Protein AF-A0A7J6RXQ6-F1 (afdb_monomer)

Sequence (118 aa):
MTVVWTNRVRVKAGQTIYLEELFGGEKAYKGRDLVSVHKDMGVDDFTFDCFMMDCEKALYCLGYDDATVDEVLFLLEPIRALVLNRARGIGSQQKMVKGKSVLERLGGELNLEAVVET

Solvent-accessible surface area (backbone atoms only — not comparable to full-atom values): 7178 Å² total; per-residue (Å²): 134,82,81,79,77,54,70,65,59,57,50,50,54,52,51,51,41,42,51,42,29,72,76,70,49,65,92,68,62,82,70,80,56,54,41,74,68,36,54,94,66,79,59,47,71,69,58,50,51,52,50,52,53,51,51,50,52,52,42,49,76,71,67,55,53,71,70,59,48,52,51,52,53,59,68,48,54,72,49,50,32,32,44,54,65,57,50,72,50,98,68,72,62,69,71,57,57,94,87,32,42,65,55,61,75,64,55,38,69,68,50,54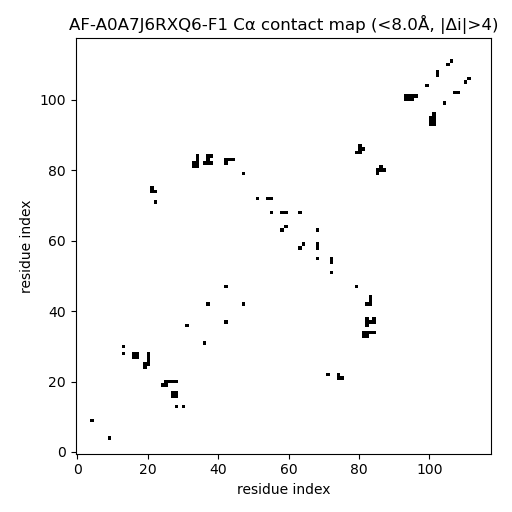,54,64,63,74,79,112

InterPro domains:
  IPR009050 Globin-like superfamily [SSF46458] (9-86)
  IPR012292 Globin/Protoglobin [G3DSA:1.10.490.10] (4-90)

Foldseek 3Di:
DDPPDDPVVVVVVLVVQVLCVLVPHDPPRPDDFLLVVLPPVPDDPVNVVVVLVVQLVVCVVVPDDPVVSVVSSVSCVVCCCSNVVNVPPVPPPQPQDVNDHPCVVCPHVVVVVVVVVD

Secondary structure (DSSP, 8-state):
------HHHHHHHHHHHHHHHHTT--S---S--HHHHHTTS---HHHHHHHHHHHHHHHHHTT--HHHHHHHHHHHTTHHHHHTT-S--TT-----BTTB-HHHHTTSHHHHHHHHT-

Radius of gyration: 21.32 Å; Cα contacts (8 Å, |Δi|>4): 63; chains: 1; bounding box: 43×67×45 Å

pLDDT: mean 84.74, std 16.6, range [35.28, 98.44]

Organism: Perkinsus olseni (NCBI:txid32597)

Mean predicted aligned error: 11.92 Å

Nearest PDB structures (foldseek):
  3aq8-assembly1_A  TM=9.595E-01  e=4.145E-04  Tetrahymena pyriformis
  3aq7-assembly1_A  TM=9.600E-01  e=5.950E-04  Tetrahymena pyriformis
  2gkm-assembly1_B  TM=9.537E-01  e=1.561E-03  Mycobacterium tuberculosis
  2gkn-assembly1_B  TM=9.558E-01  e=2.110E-03  Mycobacterium tuberculosis
  2gl3-assembly1_B  TM=9.554E-01  e=2.528E-03  Mycobacterium tuberculosis

Structure (mmCIF, N/CA/C/O backbone):
data_AF-A0A7J6RXQ6-F1
#
_entry.id   AF-A0A7J6RXQ6-F1
#
loop_
_atom_site.group_PDB
_atom_site.id
_atom_site.type_symbol
_atom_site.label_atom_id
_atom_site.label_alt_id
_atom_site.label_comp_id
_atom_site.label_asym_id
_atom_site.label_entity_id
_atom_site.label_seq_id
_atom_site.pdbx_PDB_ins_code
_atom_site.Cartn_x
_atom_site.Cartn_y
_atom_site.Cartn_z
_atom_site.occupancy
_atom_site.B_iso_or_equiv
_atom_site.auth_seq_id
_atom_site.auth_comp_id
_atom_site.auth_asym_id
_atom_site.auth_atom_id
_atom_site.pdbx_PDB_model_num
ATOM 1 N N . MET A 1 1 ? 3.340 -37.542 -4.254 1.00 35.28 1 MET A N 1
ATOM 2 C CA . MET A 1 1 ? 4.367 -36.637 -3.696 1.00 35.28 1 MET A CA 1
ATOM 3 C C . MET A 1 1 ? 3.684 -35.307 -3.422 1.00 35.28 1 MET A C 1
ATOM 5 O O . MET A 1 1 ? 3.517 -34.502 -4.324 1.00 35.28 1 MET A O 1
ATOM 9 N N . THR A 1 2 ? 3.119 -35.153 -2.227 1.00 37.25 2 THR A N 1
ATOM 10 C CA . THR A 1 2 ? 2.302 -33.987 -1.872 1.00 37.25 2 THR A CA 1
ATOM 11 C C . THR A 1 2 ? 3.254 -32.854 -1.519 1.00 37.25 2 THR A C 1
ATOM 13 O O . THR A 1 2 ? 3.952 -32.932 -0.512 1.00 37.25 2 THR A O 1
ATOM 16 N N . VAL A 1 3 ? 3.348 -31.834 -2.372 1.00 44.84 3 VAL A N 1
ATOM 17 C CA . VAL A 1 3 ? 4.121 -30.628 -2.060 1.00 44.84 3 VAL A CA 1
ATOM 18 C C . VAL A 1 3 ? 3.425 -29.954 -0.881 1.00 44.84 3 VAL A C 1
ATOM 20 O O . VAL A 1 3 ? 2.339 -29.395 -1.023 1.00 44.84 3 VAL A O 1
ATOM 23 N N . VAL A 1 4 ? 4.010 -30.068 0.310 1.00 45.81 4 VAL A N 1
ATOM 24 C CA . VAL A 1 4 ? 3.544 -29.354 1.499 1.00 45.81 4 VAL A CA 1
ATOM 25 C C . VAL A 1 4 ? 3.938 -27.896 1.303 1.00 45.81 4 VAL A C 1
ATOM 27 O O . VAL A 1 4 ? 5.050 -27.480 1.625 1.00 45.81 4 VAL A O 1
ATOM 30 N N . TRP A 1 5 ? 3.051 -27.119 0.689 1.00 41.94 5 TRP A N 1
ATOM 31 C CA . TRP A 1 5 ? 3.244 -25.684 0.543 1.00 41.94 5 TRP A CA 1
ATOM 32 C C . TRP A 1 5 ? 3.312 -25.056 1.938 1.00 41.94 5 TRP A C 1
ATOM 34 O O . TRP A 1 5 ? 2.321 -24.994 2.665 1.00 41.94 5 TRP A O 1
ATOM 44 N N . THR A 1 6 ? 4.504 -24.607 2.329 1.00 55.53 6 THR A N 1
ATOM 45 C CA . THR A 1 6 ? 4.705 -23.809 3.540 1.00 55.53 6 THR A CA 1
ATOM 46 C C . THR A 1 6 ? 3.887 -22.518 3.449 1.00 55.53 6 THR A C 1
ATOM 48 O O . THR A 1 6 ? 3.697 -21.969 2.362 1.00 55.53 6 THR A O 1
ATOM 51 N N . ASN A 1 7 ? 3.409 -22.015 4.594 1.00 79.25 7 ASN A N 1
ATOM 52 C CA . ASN A 1 7 ? 2.549 -20.825 4.707 1.00 79.25 7 ASN A CA 1
ATOM 53 C C . ASN A 1 7 ? 3.029 -19.642 3.831 1.00 79.25 7 ASN A C 1
ATOM 55 O O . ASN A 1 7 ? 2.237 -18.988 3.161 1.00 79.25 7 ASN A O 1
ATOM 59 N N . ARG A 1 8 ? 4.352 -19.454 3.725 1.00 83.44 8 ARG A N 1
ATOM 60 C CA . ARG A 1 8 ? 4.989 -18.414 2.904 1.00 83.44 8 ARG A CA 1
ATOM 61 C C . ARG A 1 8 ? 4.590 -18.445 1.427 1.00 83.44 8 ARG A C 1
ATOM 63 O O . ARG A 1 8 ? 4.410 -17.382 0.845 1.00 83.44 8 ARG A O 1
ATOM 70 N N . VAL A 1 9 ? 4.475 -19.621 0.805 1.00 88.25 9 VAL A N 1
ATOM 71 C CA . VAL A 1 9 ? 4.135 -19.689 -0.628 1.00 88.25 9 VAL A CA 1
ATOM 72 C C . VAL A 1 9 ? 2.699 -19.230 -0.863 1.00 88.25 9 VAL A C 1
ATOM 74 O O . VAL A 1 9 ? 2.437 -18.490 -1.806 1.00 88.25 9 VAL A O 1
ATOM 77 N N . ARG A 1 10 ? 1.787 -19.591 0.044 1.00 87.31 10 ARG 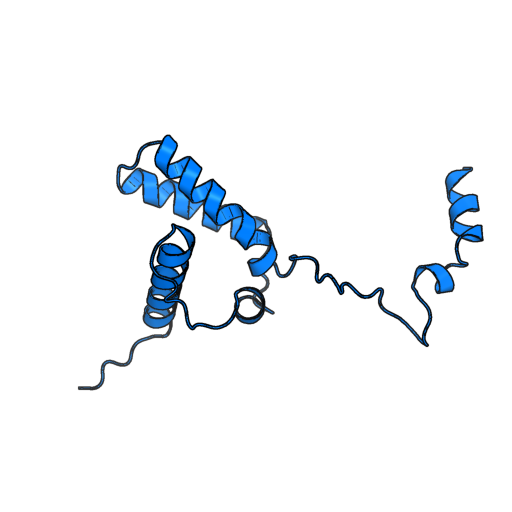A N 1
ATOM 78 C CA . ARG A 1 10 ? 0.389 -19.146 -0.009 1.00 87.31 10 ARG A CA 1
ATOM 79 C C . ARG A 1 10 ? 0.264 -17.640 0.205 1.00 87.31 10 ARG A C 1
ATOM 81 O O . ARG A 1 10 ? -0.495 -17.001 -0.512 1.00 87.31 10 ARG A O 1
ATOM 88 N N . VAL A 1 11 ? 1.025 -17.083 1.151 1.00 89.69 11 VAL A N 1
ATOM 89 C CA . VAL A 1 11 ? 1.062 -15.631 1.397 1.00 89.69 11 VAL A CA 1
ATOM 90 C C . VAL A 1 11 ? 1.569 -14.888 0.164 1.00 89.69 11 VAL A C 1
ATOM 92 O O . VAL A 1 11 ? 0.896 -13.971 -0.292 1.00 89.69 11 VAL A O 1
ATOM 95 N N . LYS A 1 12 ? 2.690 -15.325 -0.430 1.00 93.06 12 LYS A N 1
ATOM 96 C CA . LYS A 1 12 ? 3.231 -14.699 -1.647 1.00 93.06 12 LYS A CA 1
ATOM 97 C C . LYS A 1 12 ? 2.249 -14.758 -2.816 1.00 93.06 12 LYS A C 1
ATOM 99 O O . LYS A 1 12 ? 2.036 -13.743 -3.458 1.00 93.06 12 LYS A O 1
ATOM 104 N N . ALA A 1 13 ? 1.612 -15.906 -3.051 1.00 92.69 13 ALA A N 1
ATOM 105 C CA . ALA A 1 13 ? 0.616 -16.036 -4.114 1.00 92.69 13 ALA A CA 1
ATOM 106 C C . ALA A 1 13 ? -0.583 -15.093 -3.905 1.00 92.69 13 ALA A C 1
ATOM 108 O O . ALA A 1 13 ? -1.010 -14.426 -4.841 1.00 92.69 13 ALA A O 1
ATOM 109 N N . GLY A 1 14 ? -1.098 -14.998 -2.674 1.00 93.69 14 GLY A N 1
ATOM 110 C CA . GLY A 1 14 ? -2.183 -14.071 -2.350 1.00 93.69 14 GLY A CA 1
ATOM 111 C C . GLY A 1 14 ? -1.782 -12.604 -2.518 1.00 93.69 14 GLY A C 1
ATOM 112 O O . GLY A 1 14 ? -2.559 -11.827 -3.062 1.00 93.69 14 GLY A O 1
ATOM 113 N N . GLN A 1 15 ? -0.566 -12.246 -2.099 1.00 94.69 15 GLN A N 1
ATOM 114 C CA . GLN A 1 15 ? -0.017 -10.901 -2.266 1.00 94.69 15 GLN A CA 1
ATOM 115 C C . GLN A 1 15 ? 0.132 -10.534 -3.745 1.00 94.69 15 GLN A C 1
ATOM 117 O O . GLN A 1 15 ? -0.297 -9.455 -4.132 1.00 94.69 15 GLN A O 1
ATOM 122 N N . THR A 1 16 ? 0.686 -11.427 -4.572 1.00 95.38 16 THR A N 1
ATOM 123 C CA . THR A 1 16 ? 0.830 -11.198 -6.018 1.00 95.38 16 THR A CA 1
ATOM 124 C C . THR A 1 16 ? -0.520 -10.916 -6.670 1.00 95.38 16 THR A C 1
ATOM 126 O O . THR A 1 16 ? -0.664 -9.876 -7.297 1.00 95.38 16 THR A O 1
ATOM 129 N N . ILE A 1 17 ? -1.526 -11.767 -6.441 1.00 96.56 17 ILE A N 1
ATOM 130 C CA . ILE A 1 17 ? -2.866 -11.588 -7.028 1.00 96.56 17 ILE A CA 1
ATOM 131 C C . ILE A 1 17 ? -3.509 -10.273 -6.559 1.00 96.56 17 ILE A C 1
ATOM 133 O O . ILE A 1 17 ? -4.134 -9.573 -7.349 1.00 96.56 17 ILE A O 1
ATOM 137 N N . TYR A 1 18 ? -3.364 -9.926 -5.274 1.00 96.38 18 TYR A N 1
ATOM 138 C CA . TYR A 1 18 ? -3.904 -8.670 -4.748 1.00 96.38 18 TYR A CA 1
ATOM 139 C C . TYR A 1 18 ? -3.250 -7.446 -5.401 1.00 96.38 18 TYR A C 1
ATOM 141 O O . TYR A 1 18 ? -3.941 -6.496 -5.756 1.00 96.38 18 TYR A O 1
ATOM 149 N N . LEU A 1 19 ? -1.923 -7.463 -5.555 1.00 96.00 19 LEU A N 1
ATOM 150 C CA . LEU A 1 19 ? -1.181 -6.361 -6.164 1.00 96.00 19 LEU A CA 1
ATOM 151 C C . LEU A 1 19 ? -1.464 -6.237 -7.665 1.00 96.00 19 LEU A C 1
ATOM 153 O O . LEU A 1 19 ? -1.635 -5.125 -8.146 1.00 96.00 19 LEU A O 1
ATOM 157 N N . GLU A 1 20 ? -1.585 -7.352 -8.388 1.00 95.88 20 GLU A N 1
ATOM 158 C CA . GLU A 1 20 ? -2.013 -7.347 -9.794 1.0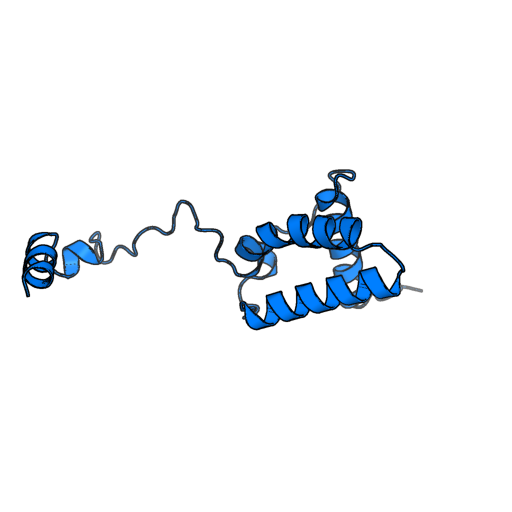0 95.88 20 GLU A CA 1
ATOM 159 C C . GLU A 1 20 ? -3.375 -6.662 -9.960 1.00 95.88 20 GLU A C 1
ATOM 161 O O . GLU A 1 20 ? -3.518 -5.786 -10.810 1.00 95.88 20 GLU A O 1
ATOM 166 N N . GLU A 1 21 ? -4.357 -7.005 -9.119 1.00 96.25 21 GLU A N 1
ATOM 167 C CA . GLU A 1 21 ? -5.667 -6.345 -9.112 1.00 96.25 21 GLU A CA 1
ATOM 168 C C . GLU A 1 21 ? -5.552 -4.849 -8.763 1.00 96.25 21 GLU A C 1
ATOM 170 O O . GLU A 1 21 ? -6.175 -4.014 -9.423 1.00 96.25 21 GLU A O 1
ATOM 175 N N . LEU A 1 22 ? -4.736 -4.497 -7.761 1.00 95.62 22 LEU A N 1
ATOM 176 C CA . LEU A 1 22 ? -4.514 -3.111 -7.333 1.00 95.62 22 LEU A CA 1
ATOM 177 C C . LEU A 1 22 ? -3.924 -2.241 -8.453 1.00 95.62 22 LEU A C 1
ATOM 179 O O . LEU A 1 22 ? -4.322 -1.088 -8.600 1.00 95.62 22 LEU A O 1
ATOM 183 N N . PHE A 1 23 ? -3.020 -2.798 -9.257 1.00 94.62 23 PHE A N 1
ATOM 184 C CA . PHE A 1 23 ? -2.389 -2.112 -10.387 1.00 94.62 23 PHE A CA 1
ATOM 185 C C . PHE A 1 23 ? -3.248 -2.119 -11.664 1.00 94.62 23 PHE A C 1
ATOM 187 O O . PHE A 1 23 ? -2.775 -1.742 -12.733 1.00 94.62 23 PHE A O 1
ATOM 194 N N . GLY A 1 24 ? -4.519 -2.525 -11.571 1.00 93.38 24 GLY A N 1
ATOM 195 C CA . GLY A 1 24 ? -5.475 -2.476 -12.681 1.00 93.38 24 GLY A CA 1
ATOM 196 C C . GLY A 1 24 ? -5.605 -3.772 -13.484 1.00 93.38 24 GLY A C 1
ATOM 197 O O . GLY A 1 24 ? -6.210 -3.763 -14.557 1.00 93.38 24 GLY A O 1
ATOM 198 N N . GLY A 1 25 ? -5.064 -4.883 -12.982 1.00 94.75 25 GLY A N 1
ATOM 199 C CA . GLY A 1 25 ? -5.270 -6.221 -13.530 1.00 94.75 25 GLY A CA 1
ATOM 200 C C . GLY A 1 25 ? -6.686 -6.769 -13.304 1.00 94.75 25 GLY A C 1
ATOM 201 O O . GLY A 1 25 ? -7.619 -6.068 -12.907 1.00 94.75 25 GLY A O 1
ATOM 202 N N . GLU A 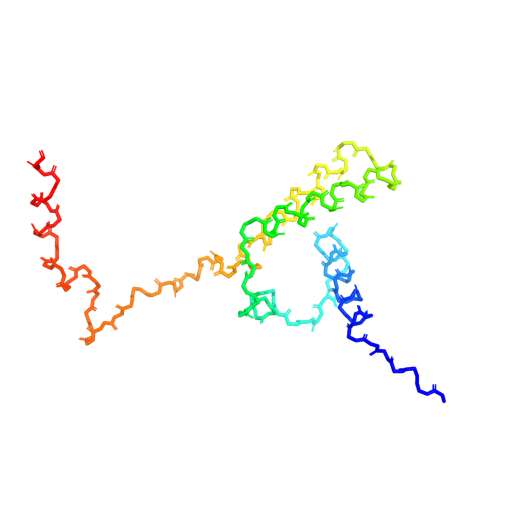1 26 ? -6.868 -8.064 -13.572 1.00 95.50 26 GLU A N 1
ATOM 203 C CA . GLU A 1 26 ? -8.152 -8.734 -13.348 1.00 95.50 26 GLU A CA 1
ATOM 204 C C . GLU A 1 26 ? -8.536 -8.728 -11.857 1.00 95.50 26 GLU A C 1
ATOM 206 O O . GLU A 1 26 ? -7.691 -8.916 -10.984 1.00 95.50 26 GLU A O 1
ATOM 211 N N . LYS A 1 27 ? -9.838 -8.588 -11.560 1.00 92.06 27 LYS A N 1
ATOM 212 C CA . LYS A 1 27 ? -10.386 -8.682 -10.194 1.00 92.06 27 LYS A CA 1
ATOM 213 C C . LYS A 1 27 ? -10.424 -10.118 -9.653 1.00 92.06 27 LYS A C 1
ATOM 215 O O . LYS A 1 27 ? -11.493 -10.713 -9.425 1.00 92.06 27 LYS A O 1
ATOM 220 N N . ALA A 1 28 ? -9.239 -10.694 -9.497 1.00 91.50 28 ALA A N 1
ATOM 221 C CA . ALA A 1 28 ? -9.009 -12.097 -9.194 1.00 91.50 28 ALA A CA 1
ATOM 222 C C . ALA A 1 28 ? -8.776 -12.381 -7.701 1.00 91.50 28 ALA A C 1
ATOM 224 O O . ALA A 1 28 ? -8.839 -13.548 -7.298 1.00 91.50 28 ALA A O 1
ATOM 225 N N . TYR A 1 29 ? -8.567 -11.373 -6.846 1.00 93.81 29 TYR A N 1
ATOM 226 C CA . TYR A 1 29 ? -8.313 -11.620 -5.429 1.00 93.81 29 TYR A CA 1
ATOM 227 C C . TYR A 1 29 ? -9.581 -12.111 -4.715 1.00 93.81 29 TYR A C 1
ATOM 229 O O . TYR A 1 29 ? -10.555 -11.386 -4.524 1.00 93.81 29 TYR A O 1
ATOM 237 N N . LYS A 1 30 ? -9.573 -13.386 -4.303 1.00 92.69 30 LYS A N 1
ATOM 238 C CA . LYS A 1 30 ? -10.657 -14.030 -3.528 1.00 92.69 30 LYS A CA 1
ATOM 239 C C . LYS A 1 30 ? -10.265 -14.312 -2.074 1.00 92.69 30 LYS A C 1
ATOM 241 O O . LYS A 1 30 ? -10.889 -15.137 -1.408 1.00 92.69 30 LYS A O 1
ATOM 246 N N . GLY A 1 31 ? -9.185 -13.692 -1.601 1.00 90.94 31 GLY A N 1
ATOM 247 C CA . GLY A 1 31 ? -8.726 -13.837 -0.224 1.00 90.94 31 GLY A CA 1
ATOM 248 C C . GLY A 1 31 ? -9.601 -13.075 0.774 1.00 90.94 31 GLY A C 1
ATOM 249 O O . GLY A 1 31 ? -10.569 -12.411 0.415 1.00 90.94 31 GLY A O 1
ATOM 250 N N . ARG A 1 32 ? -9.237 -13.171 2.056 1.00 91.25 32 ARG A N 1
ATOM 251 C CA . ARG A 1 32 ? -9.840 -12.351 3.118 1.00 91.25 32 ARG A CA 1
ATOM 252 C C . ARG A 1 32 ? -9.516 -10.871 2.888 1.00 91.25 32 ARG A C 1
ATOM 254 O O . ARG A 1 32 ? -8.466 -10.558 2.320 1.00 91.25 32 ARG A O 1
ATOM 261 N N . ASP A 1 33 ? -10.389 -9.986 3.358 1.00 91.69 33 ASP A N 1
ATOM 262 C CA . ASP A 1 33 ? -10.161 -8.543 3.307 1.00 91.69 33 ASP A CA 1
ATOM 263 C C . ASP A 1 33 ? -8.927 -8.139 4.132 1.00 91.69 33 ASP A C 1
ATOM 265 O O . ASP A 1 33 ? -8.558 -8.805 5.105 1.00 91.69 33 ASP A O 1
ATOM 269 N N . LEU A 1 34 ? -8.273 -7.042 3.737 1.00 93.19 34 LEU A N 1
ATOM 270 C CA . LEU A 1 34 ? -7.016 -6.620 4.356 1.00 93.19 34 LEU A CA 1
ATOM 271 C C . LEU A 1 34 ? -7.160 -6.308 5.852 1.00 93.19 34 LEU A C 1
ATOM 273 O O . LEU A 1 34 ? -6.236 -6.616 6.600 1.00 93.19 34 LEU A O 1
ATOM 277 N N . VAL A 1 35 ? -8.302 -5.771 6.295 1.00 92.62 35 VAL A N 1
ATOM 278 C CA . VAL A 1 35 ? -8.557 -5.471 7.715 1.00 92.62 35 VAL A CA 1
ATOM 279 C C . VAL A 1 35 ? -8.578 -6.777 8.514 1.00 92.62 35 VAL A C 1
ATOM 281 O O . VAL A 1 35 ? -7.848 -6.937 9.488 1.00 92.62 35 VAL A O 1
ATOM 284 N N . SER A 1 36 ? -9.338 -7.779 8.064 1.00 89.75 36 SER A N 1
ATOM 285 C CA . SER A 1 36 ? -9.405 -9.091 8.718 1.00 89.75 36 SER A CA 1
ATOM 286 C C . SER A 1 36 ? -8.063 -9.824 8.742 1.00 89.75 36 SER A C 1
ATOM 288 O O . SER A 1 36 ? -7.756 -10.492 9.732 1.00 89.75 36 SER A O 1
ATOM 290 N N . VAL A 1 37 ? -7.272 -9.738 7.668 1.00 91.56 37 VAL A N 1
ATOM 291 C CA . VAL A 1 37 ? -5.977 -10.433 7.575 1.00 91.56 37 VAL A CA 1
ATOM 292 C C . VAL A 1 37 ? -4.944 -9.834 8.522 1.00 91.56 37 VAL A C 1
ATOM 294 O O . VAL A 1 37 ? -4.210 -10.601 9.140 1.00 91.56 37 VAL A O 1
ATOM 297 N N . HIS A 1 38 ? -4.907 -8.505 8.640 1.00 91.88 38 HIS A N 1
ATOM 298 C CA . HIS A 1 38 ? -3.913 -7.785 9.442 1.00 91.88 38 HIS A CA 1
ATOM 299 C C . HIS A 1 38 ? -4.378 -7.489 10.868 1.00 91.88 38 HIS A C 1
ATOM 301 O O . HIS A 1 38 ? -3.632 -6.927 11.676 1.00 91.88 38 HIS A O 1
ATOM 307 N N . LYS A 1 39 ? -5.610 -7.878 11.206 1.00 88.38 39 LYS A N 1
ATOM 308 C CA . LYS A 1 39 ? -6.129 -7.803 12.565 1.00 88.38 39 LYS A CA 1
ATOM 309 C C . LYS A 1 39 ? -5.205 -8.558 13.524 1.00 88.38 39 LYS A C 1
ATOM 311 O O . LYS A 1 39 ? -4.767 -9.669 13.237 1.00 88.38 39 LYS A O 1
ATOM 316 N N . ASP A 1 40 ? -4.931 -7.945 14.671 1.00 87.12 40 ASP A N 1
ATOM 317 C CA . ASP A 1 40 ? -4.149 -8.526 15.769 1.00 87.12 40 ASP A CA 1
ATOM 318 C C . ASP A 1 40 ? -2.674 -8.847 15.420 1.00 87.12 40 ASP A C 1
ATOM 320 O O . ASP A 1 40 ? -1.971 -9.454 16.224 1.00 87.12 40 ASP A O 1
ATOM 324 N N . MET A 1 41 ? -2.164 -8.396 14.262 1.00 89.56 41 MET A N 1
ATOM 325 C CA . MET A 1 41 ? -0.755 -8.572 13.867 1.00 89.56 41 MET A CA 1
ATOM 326 C C . MET A 1 41 ? 0.201 -7.539 14.487 1.00 89.56 41 MET A C 1
ATOM 328 O O . MET A 1 41 ? 1.412 -7.710 14.396 1.00 89.56 41 MET A O 1
ATOM 332 N N . GLY A 1 42 ? -0.322 -6.471 15.099 1.00 87.75 42 GLY A N 1
ATOM 333 C CA . GLY A 1 42 ? 0.496 -5.425 15.726 1.00 87.75 42 GLY A CA 1
ATOM 334 C C . GLY A 1 42 ? 1.290 -4.559 14.741 1.00 87.75 42 GLY A C 1
ATOM 335 O O . GLY A 1 42 ? 2.264 -3.939 15.144 1.00 87.75 42 GLY A O 1
ATOM 336 N N . VAL A 1 43 ? 0.887 -4.525 13.466 1.00 89.94 43 VAL A N 1
ATOM 337 C CA . VAL A 1 43 ? 1.475 -3.647 12.443 1.00 89.94 43 VAL A CA 1
ATOM 338 C C . VAL A 1 43 ? 1.162 -2.182 12.749 1.00 89.94 43 VAL A C 1
ATOM 340 O O . VAL A 1 43 ? 0.013 -1.825 13.021 1.00 89.94 43 VAL A O 1
ATOM 343 N N . ASP A 1 44 ? 2.187 -1.342 12.677 1.00 91.88 44 ASP A N 1
ATOM 344 C CA . ASP A 1 44 ? 2.142 0.101 12.902 1.00 91.88 44 ASP A CA 1
ATOM 345 C C . ASP A 1 44 ? 2.715 0.872 11.699 1.00 91.88 44 ASP A C 1
ATOM 347 O O . ASP A 1 44 ? 3.094 0.275 10.688 1.00 91.88 44 ASP A O 1
ATOM 351 N N . ASP A 1 45 ? 2.752 2.207 11.785 1.00 95.00 45 ASP A N 1
ATOM 352 C CA . ASP A 1 45 ? 3.282 3.040 10.695 1.00 95.00 45 ASP A CA 1
ATOM 353 C C . ASP A 1 45 ? 4.724 2.693 10.370 1.00 95.00 45 ASP A C 1
ATOM 355 O O . ASP A 1 45 ? 5.052 2.548 9.202 1.00 95.00 45 ASP A O 1
ATOM 359 N N . PHE A 1 46 ? 5.554 2.487 11.395 1.00 96.44 46 PHE A N 1
ATOM 360 C CA . PHE A 1 46 ? 6.959 2.153 11.207 1.00 96.44 46 PHE A CA 1
ATOM 361 C C . PHE A 1 46 ? 7.123 0.887 10.361 1.00 96.44 46 PHE A C 1
ATOM 363 O O . PHE A 1 46 ? 7.909 0.859 9.414 1.00 96.44 46 PHE A O 1
ATOM 370 N N . THR A 1 47 ? 6.345 -0.153 10.665 1.00 94.94 47 THR A N 1
ATOM 371 C CA . THR A 1 47 ? 6.383 -1.412 9.915 1.00 94.94 47 THR A CA 1
ATOM 372 C C . THR A 1 47 ? 5.885 -1.228 8.480 1.00 94.94 47 THR A C 1
ATOM 374 O O . THR A 1 47 ? 6.455 -1.805 7.552 1.00 94.94 47 THR A O 1
ATOM 377 N N . PHE A 1 48 ? 4.841 -0.421 8.278 1.00 96.94 48 PHE A N 1
ATOM 378 C CA . PHE A 1 48 ? 4.312 -0.145 6.942 1.00 96.94 48 PHE A CA 1
ATOM 379 C C . PHE A 1 48 ? 5.268 0.721 6.106 1.00 96.94 48 PHE A C 1
ATOM 381 O O . PHE A 1 48 ? 5.460 0.449 4.926 1.00 96.94 48 PHE A O 1
ATOM 388 N N . ASP A 1 49 ? 5.928 1.708 6.709 1.00 98.06 49 ASP A N 1
ATOM 389 C CA . ASP A 1 49 ? 6.936 2.538 6.044 1.00 98.06 49 ASP A CA 1
ATOM 390 C C . ASP A 1 49 ? 8.134 1.692 5.612 1.00 98.06 49 ASP A C 1
ATOM 392 O O . ASP A 1 49 ? 8.597 1.804 4.479 1.00 98.06 49 ASP A O 1
ATOM 396 N N . CYS A 1 50 ? 8.580 0.766 6.469 1.00 98.00 50 CYS A N 1
ATOM 397 C CA . CYS A 1 50 ? 9.615 -0.201 6.103 1.00 98.00 50 CYS A CA 1
ATOM 398 C C . CYS A 1 50 ? 9.188 -1.056 4.896 1.00 98.00 50 CYS A C 1
ATOM 400 O O . CYS A 1 50 ? 9.988 -1.278 3.990 1.00 98.00 50 CYS A O 1
ATOM 402 N N . PHE A 1 51 ? 7.925 -1.494 4.849 1.00 96.81 51 PHE A N 1
ATOM 403 C CA . PHE A 1 51 ? 7.375 -2.210 3.694 1.00 96.81 51 PHE A CA 1
ATOM 404 C C . PHE A 1 51 ? 7.389 -1.353 2.415 1.00 96.81 51 PHE A C 1
ATOM 406 O O . PHE A 1 51 ? 7.816 -1.843 1.370 1.00 96.81 51 PHE A O 1
ATOM 413 N N . MET A 1 52 ? 6.994 -0.079 2.493 1.00 98.19 52 MET A N 1
ATOM 414 C CA . MET A 1 52 ? 7.031 0.846 1.350 1.00 98.19 52 MET A CA 1
ATOM 415 C C . MET A 1 52 ? 8.461 1.061 0.838 1.00 98.19 52 MET A C 1
ATOM 417 O O . MET A 1 52 ? 8.696 0.995 -0.367 1.00 98.19 52 MET A O 1
ATOM 421 N N . MET A 1 53 ? 9.430 1.220 1.745 1.00 98.25 53 MET A N 1
ATOM 422 C CA . MET A 1 53 ? 10.851 1.331 1.397 1.00 98.25 53 MET A CA 1
ATOM 423 C C . MET A 1 53 ? 11.396 0.059 0.733 1.00 98.25 53 MET A C 1
ATOM 425 O O . MET A 1 53 ? 12.236 0.135 -0.165 1.00 98.25 53 MET A O 1
ATOM 429 N N . ASP A 1 54 ? 10.957 -1.122 1.173 1.00 98.12 54 ASP A N 1
ATOM 430 C CA . ASP A 1 54 ? 11.358 -2.386 0.552 1.00 98.12 54 ASP A CA 1
ATOM 431 C C . ASP A 1 54 ? 10.739 -2.549 -0.845 1.00 98.12 54 ASP A C 1
ATOM 433 O O . ASP A 1 54 ? 11.418 -3.026 -1.757 1.00 98.12 54 ASP A O 1
ATOM 437 N N . CYS A 1 55 ? 9.491 -2.110 -1.042 1.00 97.44 55 CYS A N 1
ATOM 438 C CA . CYS A 1 55 ? 8.851 -2.045 -2.358 1.00 97.44 55 CYS A CA 1
ATOM 439 C C . CYS A 1 55 ? 9.603 -1.110 -3.312 1.00 97.44 55 CYS A C 1
ATOM 441 O O . CYS A 1 55 ? 9.955 -1.530 -4.413 1.00 97.44 55 CYS A O 1
ATOM 443 N N . GLU A 1 56 ? 9.897 0.115 -2.874 1.00 98.25 56 GLU A N 1
ATOM 444 C CA . GLU A 1 56 ? 10.662 1.108 -3.636 1.00 98.25 56 GLU A CA 1
ATOM 445 C C . GLU A 1 56 ? 12.015 0.539 -4.092 1.00 98.25 56 GLU A C 1
ATOM 447 O O . GLU A 1 56 ? 12.317 0.486 -5.287 1.00 98.25 56 GLU A O 1
ATOM 452 N N . LYS A 1 57 ? 12.809 0.014 -3.149 1.00 98.44 57 LYS A N 1
ATOM 453 C CA . LYS A 1 57 ? 14.111 -0.600 -3.454 1.00 98.44 57 LYS A CA 1
ATOM 454 C C . LYS A 1 57 ? 13.981 -1.777 -4.411 1.00 98.44 57 LYS A C 1
ATOM 456 O O . LYS A 1 57 ? 14.806 -1.917 -5.311 1.00 98.44 57 LYS A O 1
ATOM 461 N N . ALA A 1 58 ? 12.977 -2.633 -4.220 1.00 97.81 58 ALA A N 1
ATOM 462 C CA . ALA A 1 58 ? 12.766 -3.785 -5.085 1.00 97.81 58 ALA A CA 1
ATOM 463 C C . ALA A 1 58 ? 12.474 -3.358 -6.530 1.00 97.81 58 ALA A C 1
ATOM 465 O O . ALA A 1 58 ? 13.035 -3.950 -7.451 1.00 97.81 58 ALA A O 1
ATOM 466 N N . LEU A 1 59 ? 11.657 -2.323 -6.734 1.00 97.62 59 LEU A N 1
ATOM 467 C CA . LEU A 1 59 ? 11.349 -1.799 -8.066 1.00 97.62 59 LEU A CA 1
ATOM 468 C C . LEU A 1 59 ? 12.583 -1.178 -8.732 1.00 97.62 59 LEU A C 1
ATOM 470 O O . LEU A 1 59 ? 12.873 -1.504 -9.884 1.00 97.62 59 LEU A O 1
ATOM 474 N N . TYR A 1 60 ? 13.374 -0.389 -7.999 1.00 98.19 60 TYR A N 1
ATOM 475 C CA . TYR A 1 60 ? 14.639 0.134 -8.524 1.00 98.19 60 TYR A CA 1
ATOM 476 C C . TYR A 1 60 ? 15.634 -0.979 -8.871 1.00 98.19 60 TYR A C 1
ATOM 478 O O . TYR A 1 60 ? 16.276 -0.932 -9.919 1.00 98.19 60 TYR A O 1
ATOM 486 N N . CYS A 1 61 ? 15.743 -2.027 -8.047 1.00 98.12 61 CYS A N 1
ATOM 487 C CA . CYS A 1 61 ? 16.584 -3.188 -8.358 1.00 98.12 61 CYS A CA 1
ATOM 488 C C . CYS A 1 61 ? 16.115 -3.961 -9.602 1.00 98.12 61 CYS A C 1
ATOM 490 O O . CYS A 1 61 ? 16.925 -4.646 -10.226 1.00 98.12 61 CYS A O 1
ATOM 492 N N . LEU A 1 62 ? 14.832 -3.862 -9.962 1.00 97.50 62 LEU A N 1
ATOM 493 C CA . LEU A 1 62 ? 14.280 -4.417 -11.199 1.00 97.50 62 LEU A CA 1
ATOM 494 C C . LEU A 1 62 ? 14.479 -3.492 -12.413 1.00 97.50 62 LEU A C 1
ATOM 496 O O . LEU A 1 62 ? 14.216 -3.921 -13.535 1.00 97.50 62 LEU A O 1
ATOM 500 N N . GLY A 1 63 ? 14.989 -2.273 -12.211 1.00 98.00 63 GLY A N 1
ATOM 501 C CA . GLY A 1 63 ? 15.315 -1.323 -13.275 1.00 98.00 63 GLY A CA 1
ATOM 502 C C . GLY A 1 63 ? 14.146 -0.456 -13.743 1.00 98.00 63 GLY A C 1
ATOM 503 O O . GLY A 1 63 ? 14.216 0.078 -14.849 1.00 98.00 63 GLY A O 1
ATOM 504 N N . TYR A 1 64 ? 13.084 -0.329 -12.942 1.00 98.00 64 TYR A N 1
ATOM 505 C CA . TYR A 1 64 ? 12.006 0.626 -13.214 1.00 98.00 64 TYR A CA 1
ATOM 506 C C . TYR A 1 64 ? 12.463 2.069 -12.963 1.00 98.00 64 TYR A C 1
ATOM 508 O O . TYR A 1 64 ? 13.365 2.311 -12.160 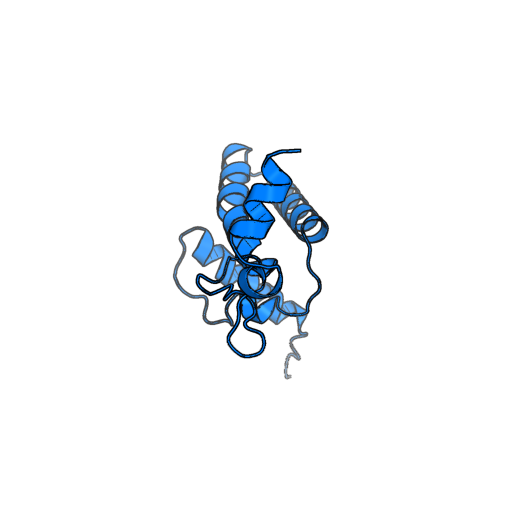1.00 98.00 64 TYR A O 1
ATOM 516 N N . ASP A 1 65 ? 11.850 3.014 -13.676 1.00 98.06 65 ASP A N 1
ATOM 517 C CA . ASP A 1 65 ? 12.123 4.445 -13.557 1.00 98.06 65 ASP A CA 1
ATOM 518 C C . ASP A 1 65 ? 11.326 5.098 -12.417 1.00 98.06 65 ASP A C 1
A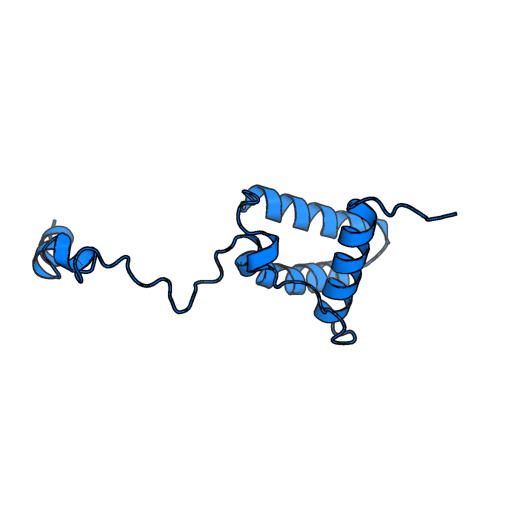TOM 520 O O . ASP A 1 65 ? 10.331 4.550 -11.940 1.00 98.06 65 ASP A O 1
ATOM 524 N N . ASP A 1 66 ? 11.758 6.292 -12.004 1.00 98.00 66 ASP A N 1
ATOM 525 C CA . ASP A 1 66 ? 11.159 7.046 -10.894 1.00 98.00 66 ASP A CA 1
ATOM 526 C C . ASP A 1 66 ? 9.646 7.237 -11.083 1.00 98.00 66 ASP A C 1
ATOM 528 O O . ASP A 1 66 ? 8.876 7.074 -10.144 1.00 98.00 66 ASP A O 1
ATOM 532 N N . ALA A 1 67 ? 9.201 7.495 -12.319 1.00 98.00 67 ALA A N 1
ATOM 533 C CA . ALA A 1 67 ? 7.786 7.676 -12.632 1.00 98.00 67 ALA A CA 1
ATOM 534 C C . ALA A 1 67 ? 6.954 6.417 -12.331 1.00 98.00 67 ALA A C 1
ATOM 536 O O . ALA A 1 67 ? 5.893 6.518 -11.712 1.00 98.00 67 ALA A O 1
ATOM 537 N N . THR A 1 68 ? 7.439 5.236 -12.730 1.00 97.25 68 THR A N 1
ATOM 538 C CA . THR A 1 68 ? 6.764 3.963 -12.432 1.00 97.25 68 THR A CA 1
ATOM 539 C C . THR A 1 68 ? 6.809 3.653 -10.936 1.00 97.25 68 THR A C 1
ATOM 541 O O . THR A 1 68 ? 5.828 3.168 -10.370 1.00 97.25 68 THR A O 1
ATOM 544 N N . VAL A 1 69 ? 7.942 3.921 -10.280 1.00 98.00 69 VAL A N 1
ATOM 545 C CA . VAL A 1 69 ? 8.096 3.689 -8.837 1.00 98.00 69 VAL A CA 1
ATOM 546 C C . VAL A 1 69 ? 7.115 4.553 -8.045 1.00 98.00 69 VAL A C 1
ATOM 548 O O . VAL A 1 69 ? 6.371 4.018 -7.219 1.00 98.00 69 VAL A O 1
ATOM 551 N N . ASP A 1 70 ? 7.050 5.850 -8.341 1.00 97.94 70 ASP A N 1
ATOM 552 C CA . ASP A 1 70 ? 6.142 6.796 -7.690 1.00 97.94 70 ASP A CA 1
ATOM 553 C C . ASP A 1 70 ? 4.674 6.398 -7.878 1.00 97.94 70 ASP A C 1
ATOM 555 O O . ASP A 1 70 ? 3.897 6.429 -6.919 1.00 97.94 70 ASP A O 1
ATOM 559 N N . GLU A 1 71 ? 4.287 5.971 -9.084 1.00 97.25 71 GLU A N 1
ATOM 560 C CA . GLU A 1 71 ? 2.928 5.496 -9.362 1.00 97.25 71 GLU A CA 1
ATOM 561 C C . GLU A 1 71 ? 2.567 4.277 -8.501 1.00 97.25 71 GLU A C 1
ATOM 563 O O . GLU A 1 71 ? 1.504 4.245 -7.872 1.00 97.25 71 GLU A O 1
ATOM 568 N N . VAL A 1 72 ? 3.461 3.288 -8.417 1.00 96.81 72 VAL A N 1
ATOM 569 C CA . VAL A 1 72 ? 3.227 2.085 -7.609 1.00 96.81 72 VAL A CA 1
ATOM 570 C C . VAL A 1 72 ? 3.103 2.431 -6.126 1.00 96.81 72 VAL A C 1
ATOM 572 O O . VAL A 1 72 ? 2.179 1.950 -5.463 1.00 96.81 72 VAL A O 1
ATOM 575 N N . LEU A 1 73 ? 3.992 3.273 -5.593 1.00 97.56 73 LEU A N 1
ATOM 576 C CA . LEU A 1 73 ? 3.927 3.698 -4.192 1.00 97.56 73 LEU A CA 1
ATOM 577 C C . LEU A 1 73 ? 2.650 4.503 -3.910 1.00 97.56 73 LEU A C 1
ATOM 579 O O . LEU A 1 73 ? 1.995 4.285 -2.889 1.00 97.56 73 LEU A O 1
ATOM 583 N N . PHE A 1 74 ? 2.239 5.367 -4.839 1.00 97.38 74 PHE A N 1
ATOM 584 C CA . PHE A 1 74 ? 0.987 6.115 -4.738 1.00 97.38 74 PHE A CA 1
ATOM 585 C C . PHE A 1 74 ? -0.241 5.193 -4.693 1.00 97.38 74 PHE A C 1
ATOM 587 O O . PHE A 1 74 ? -1.140 5.408 -3.880 1.00 97.38 74 PHE A O 1
ATOM 594 N N . LEU A 1 75 ? -0.276 4.140 -5.517 1.00 97.19 75 LEU A N 1
ATOM 595 C CA . LEU A 1 75 ? -1.359 3.148 -5.516 1.00 97.19 75 LEU A CA 1
ATOM 596 C C . LEU A 1 75 ? -1.375 2.282 -4.249 1.00 97.19 75 LEU A C 1
ATOM 598 O O . LEU A 1 75 ? -2.443 1.845 -3.813 1.00 97.19 75 LEU A O 1
ATOM 602 N N . LEU A 1 76 ? -0.211 2.034 -3.646 1.00 97.31 76 LEU A N 1
ATOM 603 C CA . LEU A 1 76 ? -0.092 1.279 -2.400 1.00 97.31 76 LEU A CA 1
ATOM 604 C C . LEU A 1 76 ? -0.552 2.087 -1.182 1.00 97.31 76 LEU A C 1
ATOM 606 O O . LEU A 1 76 ? -1.195 1.524 -0.301 1.00 97.31 76 LEU A O 1
ATOM 610 N N . GLU A 1 77 ? -0.278 3.388 -1.117 1.00 96.12 77 GLU A N 1
ATOM 611 C CA . GLU A 1 77 ? -0.513 4.200 0.086 1.00 96.12 77 GLU A CA 1
ATOM 612 C C . GLU A 1 77 ? -1.951 4.110 0.666 1.00 96.12 77 GLU A C 1
ATOM 614 O O . GLU A 1 77 ? -2.092 3.923 1.880 1.00 96.12 77 GLU A O 1
ATOM 619 N N . PRO A 1 78 ? -3.045 4.114 -0.129 1.00 94.06 78 PRO A N 1
ATOM 620 C CA . PRO A 1 78 ? -4.406 3.948 0.394 1.00 94.06 78 PRO A CA 1
ATOM 621 C C . PRO A 1 78 ? -4.637 2.655 1.194 1.00 94.06 78 PRO A C 1
ATOM 623 O O . PRO A 1 78 ? -5.504 2.621 2.077 1.00 94.06 78 PRO A O 1
ATOM 626 N N . ILE A 1 79 ? -3.871 1.587 0.932 1.00 94.88 79 ILE A N 1
ATOM 627 C CA . ILE A 1 79 ? -4.028 0.311 1.646 1.00 94.88 79 ILE A CA 1
ATOM 628 C C . ILE A 1 79 ? -3.529 0.401 3.094 1.00 94.88 79 ILE A C 1
ATOM 630 O O . ILE A 1 79 ? -3.944 -0.419 3.918 1.00 94.88 79 ILE A O 1
ATOM 634 N N . ARG A 1 80 ? -2.705 1.407 3.439 1.00 95.88 80 ARG A N 1
ATOM 635 C CA . ARG A 1 80 ? -2.198 1.644 4.801 1.00 95.88 80 ARG A CA 1
ATOM 636 C C . ARG A 1 80 ? -3.327 1.667 5.814 1.00 95.88 80 ARG A C 1
ATOM 638 O O . ARG A 1 80 ? -3.263 1.000 6.843 1.00 95.88 80 ARG A O 1
ATOM 645 N N . ALA A 1 81 ? -4.400 2.395 5.512 1.00 93.75 81 ALA A N 1
ATOM 646 C CA . ALA A 1 81 ? -5.547 2.489 6.402 1.00 93.75 81 ALA A CA 1
ATOM 647 C C . ALA A 1 81 ? -6.156 1.101 6.685 1.00 93.75 81 ALA A C 1
ATOM 649 O O . ALA A 1 81 ? -6.518 0.804 7.822 1.00 93.75 81 ALA A O 1
ATOM 650 N N . LEU A 1 82 ? -6.228 0.229 5.679 1.00 93.50 82 LEU A N 1
ATOM 651 C CA . LEU A 1 82 ? -6.789 -1.114 5.820 1.00 93.50 82 LEU A CA 1
ATOM 652 C C . LEU A 1 82 ? -5.851 -2.036 6.610 1.00 93.50 82 LEU A C 1
ATOM 654 O O . LEU A 1 82 ? -6.303 -2.716 7.527 1.00 93.50 82 LEU A O 1
ATOM 658 N N . VAL A 1 83 ? -4.551 -2.011 6.307 1.00 94.62 83 VAL A N 1
ATOM 659 C CA . VAL A 1 83 ? -3.528 -2.842 6.967 1.00 94.62 83 VAL A CA 1
ATOM 660 C C . VAL A 1 83 ? -3.349 -2.455 8.435 1.00 94.62 83 VAL A C 1
ATOM 662 O O . VAL A 1 83 ? -3.298 -3.322 9.305 1.00 94.62 83 VAL A O 1
ATOM 665 N N . LEU A 1 84 ? -3.322 -1.156 8.735 1.00 93.88 84 LEU A N 1
ATOM 666 C CA . LEU A 1 84 ? -3.183 -0.656 10.105 1.00 93.88 84 LEU A CA 1
ATOM 667 C C . LEU A 1 84 ? -4.494 -0.722 10.901 1.00 93.88 84 LEU A C 1
ATOM 669 O O . LEU A 1 84 ? -4.528 -0.297 12.055 1.00 93.88 84 LEU A O 1
ATOM 673 N N . ASN A 1 85 ? -5.582 -1.227 10.305 1.00 85.88 85 ASN A N 1
ATOM 674 C CA . ASN A 1 85 ? -6.924 -1.227 10.894 1.00 85.88 85 ASN A CA 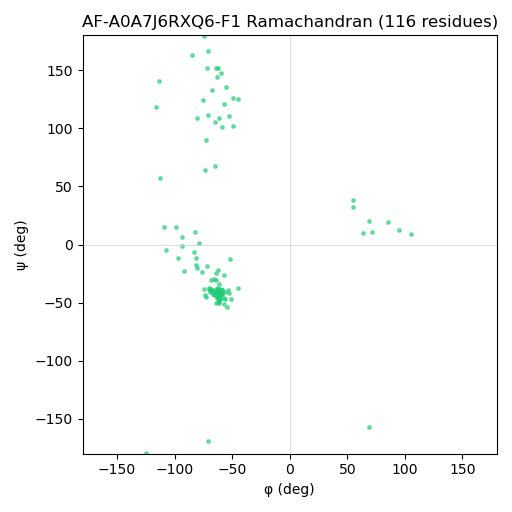1
ATOM 675 C C . ASN A 1 85 ? -7.390 0.184 11.313 1.00 85.88 85 ASN A C 1
ATOM 677 O O . ASN A 1 85 ? -8.122 0.363 12.286 1.00 85.88 85 ASN A O 1
ATOM 681 N N . ARG A 1 86 ? -6.937 1.199 10.568 1.00 77.62 86 ARG A N 1
ATOM 682 C CA . ARG A 1 86 ? -7.235 2.627 10.760 1.00 77.62 86 ARG A CA 1
ATOM 683 C C . ARG A 1 86 ? -8.175 3.190 9.722 1.00 77.62 86 ARG A C 1
ATOM 685 O O . ARG A 1 86 ? -8.529 4.363 9.833 1.00 77.62 86 ARG A O 1
ATOM 692 N N . ALA A 1 87 ? -8.551 2.397 8.718 1.00 62.12 87 ALA A N 1
ATOM 693 C CA . ALA A 1 87 ? -9.691 2.680 7.875 1.00 62.12 87 ALA A CA 1
ATOM 694 C C . ALA A 1 87 ? -10.800 2.982 8.858 1.00 62.12 87 ALA A C 1
ATOM 696 O O . ALA A 1 87 ? -11.254 2.080 9.566 1.00 62.12 87 ALA A O 1
ATOM 697 N N . ARG A 1 88 ? -11.090 4.282 9.024 1.00 50.41 88 ARG A N 1
ATOM 698 C CA . ARG A 1 88 ? -12.095 4.738 9.963 1.00 50.41 88 ARG A CA 1
ATOM 699 C C . ARG A 1 88 ? -13.290 3.922 9.557 1.00 50.41 88 ARG A C 1
ATOM 701 O O . ARG A 1 88 ? -13.816 4.107 8.459 1.00 50.41 88 ARG A O 1
ATOM 708 N N . GLY A 1 89 ? -13.684 2.981 10.407 1.00 45.38 89 GLY A N 1
ATOM 709 C CA . GLY A 1 89 ? -15.021 2.477 10.295 1.00 45.38 89 GLY A CA 1
ATOM 710 C C . GLY A 1 89 ? -15.860 3.742 10.242 1.00 45.38 89 GLY A C 1
ATOM 711 O O . GLY A 1 89 ? -15.759 4.597 11.121 1.00 45.38 89 GLY A O 1
ATOM 712 N N . ILE A 1 90 ? -16.698 3.863 9.225 1.00 46.69 90 ILE A N 1
ATOM 713 C CA . ILE A 1 90 ? -17.842 4.771 9.290 1.00 46.69 90 ILE A CA 1
ATOM 714 C C . ILE A 1 90 ? -18.647 4.480 10.589 1.00 46.69 90 ILE A C 1
ATOM 716 O O . ILE A 1 90 ? -19.433 5.302 11.036 1.00 46.69 90 ILE A O 1
ATOM 720 N N . GLY A 1 91 ? -18.376 3.355 11.272 1.00 47.88 91 GLY A N 1
ATOM 721 C CA . GLY A 1 91 ? -18.666 3.115 12.680 1.00 47.88 91 GLY A CA 1
ATOM 722 C C . GLY A 1 91 ? -17.457 2.990 13.621 1.00 47.88 91 GLY A C 1
ATOM 723 O O . GLY A 1 91 ? -17.423 2.023 14.381 1.00 47.88 91 GLY A O 1
ATOM 724 N N . SER A 1 92 ? -16.547 3.971 13.727 1.00 51.59 92 SER A N 1
ATOM 725 C CA . SER A 1 92 ? -15.970 4.278 15.049 1.00 51.59 92 SER A CA 1
ATOM 726 C C . SER A 1 92 ? -17.115 4.806 15.915 1.00 51.59 92 SER A C 1
ATOM 728 O O . SER A 1 92 ? -17.215 6.001 16.191 1.00 51.59 92 SER A O 1
ATOM 730 N N . GLN A 1 93 ? -18.066 3.927 16.245 1.00 53.81 93 GLN A N 1
ATOM 731 C CA . GLN A 1 93 ? -19.149 4.263 17.139 1.00 53.81 93 GLN A CA 1
ATOM 732 C C . GLN A 1 93 ? -18.468 4.708 18.418 1.00 53.81 93 GLN A C 1
ATOM 734 O O . GLN A 1 93 ? -17.654 3.967 18.981 1.00 53.81 93 GLN A O 1
ATOM 739 N N . GLN A 1 94 ? -18.735 5.948 18.831 1.00 61.91 94 GLN A N 1
ATOM 740 C CA . GLN A 1 94 ? -18.339 6.403 20.152 1.00 61.91 94 GLN A CA 1
ATOM 741 C C . GLN A 1 94 ? -18.704 5.291 21.126 1.00 61.91 94 GLN A C 1
ATOM 743 O O . GLN A 1 94 ? -19.834 4.806 21.122 1.00 61.91 94 GLN A O 1
ATOM 748 N N . LYS A 1 95 ? -17.727 4.828 21.906 1.00 65.94 95 LYS A N 1
ATOM 749 C CA . LYS A 1 95 ? -17.953 3.752 22.864 1.00 65.94 95 LYS A CA 1
ATOM 750 C C . LYS A 1 95 ? -19.038 4.201 23.841 1.00 65.94 95 LYS A C 1
ATOM 752 O O . LYS A 1 95 ? -18.765 4.972 24.761 1.00 65.94 95 LYS A O 1
ATOM 757 N N . MET A 1 96 ? -20.256 3.714 23.631 1.00 73.06 96 MET A N 1
ATOM 758 C CA . MET A 1 96 ? -21.390 3.997 24.496 1.00 73.06 96 MET A CA 1
ATOM 759 C C . MET A 1 96 ? -21.229 3.170 25.767 1.00 73.06 96 MET A C 1
ATOM 761 O O . MET A 1 96 ? -21.096 1.946 25.720 1.00 73.06 96 MET A O 1
ATOM 765 N N . VAL A 1 97 ? -21.234 3.822 26.924 1.00 76.19 97 VAL A N 1
ATOM 766 C CA . VAL A 1 97 ? -21.215 3.144 28.225 1.00 76.19 97 VAL A CA 1
ATOM 767 C C . VAL A 1 97 ? -22.512 3.485 28.932 1.00 76.19 97 VAL A C 1
ATOM 769 O O . VAL A 1 97 ? -22.785 4.653 29.191 1.00 76.19 97 VAL A O 1
ATOM 772 N N . LYS A 1 98 ? -23.327 2.461 29.217 1.00 83.44 98 LYS A N 1
ATOM 773 C CA . LYS A 1 98 ? -24.705 2.621 29.720 1.00 83.44 98 LYS A CA 1
ATOM 774 C C . LYS A 1 98 ? -25.570 3.516 28.815 1.00 83.44 98 LYS A C 1
ATOM 776 O O . LYS A 1 98 ? -26.343 4.329 29.306 1.00 83.44 98 LYS A O 1
ATOM 781 N N . GLY A 1 99 ? -25.391 3.398 27.498 1.00 82.06 99 GLY A N 1
ATOM 782 C CA . GLY A 1 99 ? -26.124 4.205 26.520 1.00 82.06 99 GLY A CA 1
ATOM 783 C C . GLY A 1 99 ? -25.707 5.676 26.460 1.00 82.06 99 GLY A C 1
ATOM 784 O O . GLY A 1 99 ? -26.402 6.440 25.807 1.00 82.06 99 GLY A O 1
ATOM 785 N N . LYS A 1 100 ? -24.599 6.066 27.109 1.00 83.56 100 LYS A N 1
ATOM 786 C CA . LYS A 1 100 ? -24.064 7.430 27.058 1.00 83.56 100 LYS A CA 1
ATOM 787 C C . LYS A 1 100 ? -22.719 7.501 26.347 1.00 83.56 100 LYS A C 1
ATOM 789 O O . LYS A 1 100 ? -21.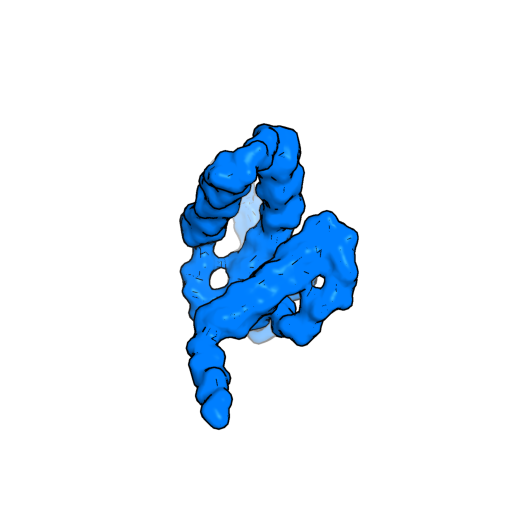865 6.629 26.564 1.00 83.56 100 LYS A O 1
ATOM 794 N N . SER A 1 101 ? -22.513 8.546 25.555 1.00 86.62 101 SER A N 1
ATOM 795 C CA . SER A 1 101 ? -21.232 8.841 24.909 1.00 86.62 101 SER A CA 1
ATOM 796 C C . SER A 1 101 ? -20.189 9.317 25.932 1.00 86.62 101 SER A C 1
ATOM 798 O O . SER A 1 101 ? -20.499 9.640 27.083 1.00 86.62 101 SER A O 1
ATOM 800 N N . VAL A 1 102 ? -18.912 9.349 25.535 1.00 83.19 102 VAL A N 1
ATOM 801 C CA . VAL A 1 102 ? -17.835 9.885 26.390 1.00 83.19 102 VAL A CA 1
ATOM 802 C C . VAL A 1 102 ? -18.090 11.356 26.730 1.00 83.19 102 VAL A C 1
ATOM 804 O O . VAL A 1 102 ? -17.916 11.738 27.882 1.00 83.19 102 VAL A O 1
ATOM 807 N N . LEU A 1 103 ? -18.573 12.143 25.764 1.00 84.06 103 LEU A N 1
ATOM 808 C CA . LEU A 1 103 ? -18.899 13.557 25.948 1.00 84.06 103 LEU A CA 1
ATOM 809 C C . LEU A 1 103 ? -19.981 13.745 27.020 1.00 84.06 103 LEU A C 1
ATOM 811 O O . LEU A 1 103 ? -19.804 14.510 27.962 1.00 84.06 103 LEU A O 1
ATOM 815 N N . GLU A 1 104 ? -21.058 12.963 26.952 1.00 85.44 104 GLU A N 1
ATOM 816 C CA . GLU A 1 104 ? -22.144 13.006 27.942 1.00 85.44 104 GLU A CA 1
ATOM 817 C C . GLU A 1 104 ? -21.687 12.590 29.347 1.00 85.44 104 GLU A C 1
ATOM 819 O O . GLU A 1 104 ? -22.219 13.066 30.349 1.00 85.44 104 GLU A O 1
ATOM 824 N N . ARG A 1 105 ? -20.692 11.700 29.447 1.00 85.12 105 ARG A N 1
ATOM 825 C CA . ARG A 1 105 ? -20.109 11.284 30.733 1.00 85.12 105 ARG A CA 1
ATOM 826 C C . ARG A 1 105 ? -19.174 12.330 31.332 1.00 85.12 105 ARG A C 1
ATOM 828 O O . ARG A 1 105 ? -18.967 12.303 32.540 1.00 85.12 105 ARG A O 1
ATOM 835 N N . LEU A 1 106 ? -18.619 13.211 30.504 1.00 85.12 106 LEU A N 1
ATOM 836 C CA . LEU A 1 106 ? -17.723 14.292 30.915 1.00 85.12 106 LEU A CA 1
ATOM 837 C C . LEU A 1 106 ? -18.452 15.620 31.159 1.00 85.12 106 LEU A C 1
ATOM 839 O O . LEU A 1 106 ? -17.794 16.613 31.443 1.00 85.12 106 LEU A O 1
ATOM 843 N N . GLY A 1 107 ? -19.788 15.638 31.110 1.00 81.25 107 GLY A N 1
ATOM 844 C CA . GLY A 1 107 ? -20.599 16.829 31.393 1.00 81.25 107 GLY A CA 1
ATOM 845 C C . GLY A 1 107 ? -21.204 17.507 30.163 1.00 81.25 107 GLY A C 1
ATOM 846 O O . GLY A 1 107 ? -21.797 18.571 30.302 1.00 81.25 107 GLY A O 1
ATOM 847 N N . GLY A 1 108 ? -21.112 16.892 28.981 1.00 83.12 108 GLY A N 1
ATOM 848 C CA . GLY A 1 108 ? -21.685 17.445 27.753 1.00 83.12 108 GLY A CA 1
ATOM 849 C C . GLY A 1 108 ? -20.952 18.699 27.271 1.00 83.12 108 GLY A C 1
ATOM 850 O O . GLY A 1 108 ? -19.787 18.910 27.598 1.00 83.12 108 GLY A O 1
ATOM 851 N N . GLU A 1 109 ? -21.640 19.528 26.486 1.00 75.25 109 GLU A N 1
ATOM 852 C CA . GLU A 1 109 ? -21.071 20.752 25.897 1.00 75.25 109 GLU A CA 1
ATOM 853 C C . GLU A 1 109 ? -20.715 21.812 26.953 1.00 75.25 109 GLU A C 1
ATOM 855 O O . GLU A 1 109 ? -19.711 22.500 26.810 1.00 75.25 109 GLU A O 1
ATOM 860 N N . LEU A 1 110 ? -21.435 21.849 28.081 1.00 71.81 110 LEU A N 1
ATOM 861 C CA . LEU A 1 110 ? -21.213 22.815 29.167 1.00 71.81 110 LEU A CA 1
ATOM 862 C C . LEU A 1 110 ? -19.798 22.753 29.768 1.00 71.81 110 LEU A C 1
ATOM 864 O O . LEU A 1 110 ? -19.204 23.781 30.076 1.00 71.81 110 LEU A O 1
ATOM 868 N N . ASN A 1 111 ? -19.235 21.551 29.927 1.00 70.56 111 ASN A N 1
ATOM 869 C CA . ASN A 1 111 ? -17.862 21.395 30.420 1.00 70.56 111 ASN A CA 1
ATOM 870 C C . ASN A 1 111 ? -16.808 21.612 29.326 1.00 70.56 111 ASN A C 1
ATOM 872 O O . ASN A 1 111 ? -15.647 21.850 29.649 1.00 70.56 111 ASN A O 1
ATOM 876 N N . LEU A 1 112 ? -17.184 21.505 28.048 1.00 63.25 112 LEU A N 1
ATOM 877 C CA . LEU A 1 112 ? -16.283 21.771 26.928 1.00 63.25 112 LEU A CA 1
ATOM 878 C C . LEU A 1 112 ? -16.050 23.280 26.780 1.00 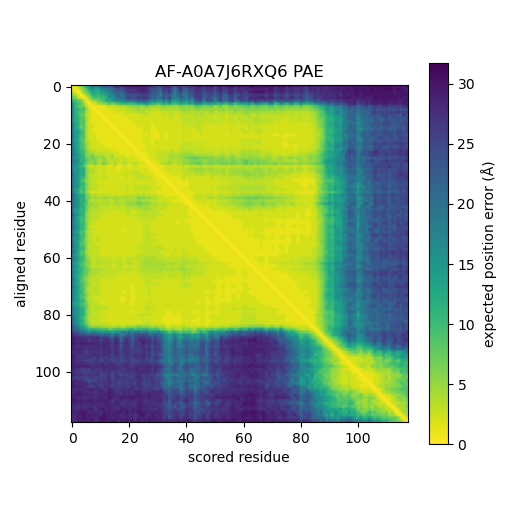63.25 112 LEU A C 1
ATOM 880 O O . LEU A 1 112 ? -14.912 23.715 26.619 1.00 63.25 112 LEU A O 1
ATOM 884 N N . GLU A 1 113 ? -17.122 24.066 26.892 1.00 64.00 113 GLU A N 1
ATOM 885 C CA . GLU A 1 113 ? -17.079 25.531 26.835 1.00 64.00 113 GLU A CA 1
ATOM 886 C C . GLU A 1 113 ? -16.246 26.111 27.985 1.00 64.00 113 GLU A C 1
ATOM 888 O O . GLU A 1 113 ? -15.401 26.971 27.762 1.00 64.00 113 GLU A O 1
ATOM 893 N N . ALA A 1 114 ? -16.366 25.549 29.191 1.00 66.50 114 ALA A N 1
ATOM 894 C CA . ALA A 1 114 ? -15.581 25.982 30.349 1.00 66.50 114 ALA A CA 1
ATOM 895 C C . ALA A 1 114 ? -14.055 25.794 30.194 1.00 66.50 114 ALA A C 1
ATOM 897 O O . ALA A 1 114 ? -13.290 26.449 30.894 1.00 66.50 114 ALA A O 1
ATOM 898 N N . VAL A 1 115 ? -13.605 24.899 29.306 1.00 63.00 115 VAL A N 1
ATOM 899 C CA . VAL A 1 115 ? -12.175 24.659 29.024 1.00 63.00 115 VAL A CA 1
ATOM 900 C C . VAL A 1 115 ? -11.667 25.533 27.875 1.00 63.00 115 VAL A C 1
ATOM 902 O O . VAL A 1 115 ? -10.468 25.779 27.782 1.00 63.00 115 VAL A O 1
ATOM 905 N N . VAL A 1 116 ? -12.552 26.006 26.992 1.00 65.12 116 VAL A N 1
ATOM 906 C CA . VAL A 1 116 ? -12.162 26.852 25.852 1.00 65.12 116 VAL A CA 1
ATOM 907 C C . VAL A 1 116 ? -11.977 28.322 26.249 1.00 65.12 116 VAL A C 1
ATOM 909 O O . VAL A 1 116 ? -11.338 29.072 25.516 1.00 65.12 116 VAL A O 1
ATOM 912 N N . GLU A 1 117 ? -12.508 28.722 27.409 1.00 57.88 117 GLU A N 1
ATOM 913 C CA . GLU A 1 117 ? -12.445 30.092 27.939 1.00 57.88 117 GLU A CA 1
ATOM 914 C C . GLU A 1 117 ? -11.341 30.327 29.000 1.00 57.88 117 GLU A C 1
ATOM 916 O O . GLU A 1 117 ? -11.355 31.353 29.681 1.00 57.88 117 GLU A O 1
ATOM 921 N N . THR A 1 118 ? -10.361 29.424 29.133 1.00 52.56 118 THR A N 1
ATOM 922 C CA . THR A 1 118 ? -9.145 29.615 29.964 1.00 52.56 118 THR A CA 1
ATOM 923 C C . THR A 1 118 ? -7.888 29.750 29.127 1.00 52.56 118 THR A C 1
ATOM 925 O O . THR A 1 118 ? -7.076 30.652 29.435 1.00 52.56 118 THR A O 1
#